Protein AF-A0A519USJ7-F1 (afdb_monomer_lite)

Radius of gyration: 13.44 Å; chains: 1; bounding box: 34×33×28 Å

Foldseek 3Di:
DAQEEEEEAAPDVPDDDCVVLVCVLCVNYHYHYQNHLVSVLVCQVPDPDPRLLRYEYEYEDELVDPRNVVSLVSVLPGPSVVRHAYEYEYAPVSVVVVVVVCRDPRYHYDYPVCSNPVSVVDDPD

Secondary structure (DSSP, 8-state):
--SEEEEEE---TTSPPSHHHHHHH-TTSEEEE--SHHHHHHHHHH---TTGGGEEEEEE--TTSHHHHHHHHHHHTSHHHHHSEEEEE--TTHHHHHHHTT--S-EEEE-TTGGGGGGGGS---

Structure (mmCIF, N/CA/C/O backbone):
data_AF-A0A519USJ7-F1
#
_entry.id   AF-A0A519USJ7-F1
#
loop_
_atom_site.group_PDB
_atom_site.id
_atom_site.type_symbol
_atom_site.label_atom_id
_atom_site.label_alt_id
_atom_site.label_comp_id
_atom_site.label_asym_id
_atom_site.label_entity_id
_atom_site.label_seq_id
_atom_site.pdbx_PDB_ins_code
_atom_site.Cartn_x
_atom_site.Cartn_y
_atom_site.Cartn_z
_atom_site.occupancy
_atom_site.B_iso_or_equiv
_atom_site.auth_seq_id
_atom_site.auth_comp_id
_atom_site.auth_asym_id
_atom_site.auth_atom_id
_atom_site.pdbx_PDB_model_num
ATOM 1 N N . MET A 1 1 ? 8.227 -14.092 1.737 1.00 76.88 1 MET A N 1
ATOM 2 C CA . MET A 1 1 ? 8.605 -12.850 2.468 1.00 76.88 1 MET A CA 1
ATOM 3 C C . MET A 1 1 ? 8.961 -11.746 1.476 1.00 76.88 1 MET A C 1
ATOM 5 O O . MET A 1 1 ? 9.619 -12.068 0.489 1.00 76.88 1 MET A O 1
ATOM 9 N N . PRO A 1 2 ? 8.539 -10.484 1.690 1.00 85.00 2 PRO A N 1
ATOM 10 C CA . PRO A 1 2 ? 8.850 -9.384 0.774 1.00 85.00 2 PRO A CA 1
ATOM 11 C C . PRO A 1 2 ? 10.334 -8.995 0.832 1.00 85.00 2 PRO A C 1
ATOM 13 O O . PRO A 1 2 ? 10.920 -8.933 1.916 1.00 85.00 2 PRO A O 1
ATOM 16 N N . SER A 1 3 ? 10.938 -8.700 -0.323 1.00 86.25 3 SER A N 1
ATOM 17 C CA . SER A 1 3 ? 12.327 -8.210 -0.391 1.00 86.25 3 SER A CA 1
ATOM 18 C C . SER A 1 3 ? 12.431 -6.729 -0.022 1.00 86.25 3 SER A C 1
ATOM 20 O O . SER A 1 3 ? 13.451 -6.282 0.499 1.00 86.25 3 SER A O 1
ATOM 22 N N . HIS A 1 4 ? 11.353 -5.974 -0.229 1.00 90.19 4 HIS A N 1
ATOM 23 C CA . HIS A 1 4 ? 11.247 -4.570 0.142 1.00 90.19 4 HIS A CA 1
ATOM 24 C C . HIS A 1 4 ? 9.796 -4.183 0.436 1.00 90.19 4 HIS A C 1
ATOM 26 O O . HIS A 1 4 ? 8.847 -4.756 -0.105 1.00 90.19 4 HIS A O 1
ATOM 32 N N . ILE A 1 5 ? 9.641 -3.191 1.310 1.00 92.44 5 ILE A N 1
ATOM 33 C CA . ILE A 1 5 ? 8.360 -2.602 1.685 1.00 92.44 5 ILE A CA 1
ATOM 34 C C . ILE A 1 5 ? 8.368 -1.135 1.273 1.00 92.44 5 ILE A C 1
ATOM 36 O O . ILE A 1 5 ? 9.245 -0.367 1.679 1.00 92.44 5 ILE A O 1
ATOM 40 N N . ILE A 1 6 ? 7.365 -0.741 0.497 1.00 92.94 6 ILE A N 1
ATOM 41 C CA . ILE A 1 6 ? 7.077 0.656 0.187 1.00 92.94 6 ILE A CA 1
ATOM 42 C C . ILE A 1 6 ? 5.930 1.086 1.089 1.00 92.94 6 ILE A C 1
ATOM 44 O O . ILE A 1 6 ? 4.835 0.536 1.013 1.00 92.94 6 ILE A O 1
ATOM 48 N N . LEU A 1 7 ? 6.202 2.063 1.946 1.00 92.25 7 LEU A N 1
ATOM 49 C CA . LEU A 1 7 ? 5.219 2.664 2.831 1.00 92.25 7 LEU A CA 1
ATOM 50 C C . LEU A 1 7 ? 4.816 4.028 2.277 1.00 92.25 7 LEU A C 1
ATOM 52 O O . LEU A 1 7 ? 5.651 4.921 2.126 1.00 92.25 7 LEU A O 1
ATOM 56 N N . ILE A 1 8 ? 3.537 4.186 1.984 1.00 90.50 8 ILE A N 1
ATOM 57 C CA . ILE A 1 8 ? 2.938 5.434 1.532 1.00 90.50 8 ILE A CA 1
ATOM 58 C C . ILE A 1 8 ? 2.104 5.920 2.700 1.00 90.50 8 ILE A C 1
ATOM 60 O O . ILE A 1 8 ? 1.089 5.320 3.023 1.00 90.50 8 ILE A O 1
ATOM 64 N N . GLU A 1 9 ? 2.603 6.942 3.378 1.00 86.06 9 GLU A N 1
ATOM 65 C CA . GLU A 1 9 ? 1.982 7.506 4.569 1.00 86.06 9 GLU A CA 1
ATOM 66 C C . GLU A 1 9 ? 2.012 9.024 4.445 1.00 86.06 9 GLU A C 1
ATOM 68 O O . GLU A 1 9 ? 3.035 9.597 4.046 1.00 86.06 9 GLU A O 1
ATOM 73 N N . ASN A 1 10 ? 0.902 9.663 4.798 1.00 76.12 10 ASN A N 1
ATOM 74 C CA . ASN A 1 10 ? 0.836 11.107 4.946 1.00 76.12 10 ASN A CA 1
ATOM 75 C C . ASN A 1 10 ? 1.116 11.394 6.413 1.00 76.12 10 ASN A C 1
ATOM 77 O O . ASN A 1 10 ? 0.356 10.970 7.279 1.00 76.12 10 ASN A O 1
ATOM 81 N N . ASN A 1 11 ? 2.212 12.089 6.714 1.00 64.75 11 ASN A N 1
ATOM 82 C CA . ASN A 1 11 ? 2.559 12.418 8.095 1.00 64.75 11 ASN A CA 1
ATOM 83 C C . ASN A 1 11 ? 1.655 13.552 8.608 1.00 64.75 11 ASN A C 1
ATOM 85 O O . ASN A 1 11 ? 2.084 14.695 8.758 1.00 64.75 11 ASN A O 1
ATOM 89 N N . THR A 1 12 ? 0.377 13.248 8.812 1.00 60.50 12 THR A N 1
ATOM 90 C CA . THR A 1 12 ? -0.514 14.083 9.604 1.00 60.50 12 THR A CA 1
ATOM 91 C C . THR A 1 12 ? -0.198 13.777 11.062 1.00 60.50 12 THR A C 1
ATOM 93 O O . THR A 1 12 ? -0.148 12.619 11.464 1.00 60.50 12 THR A O 1
ATOM 96 N N . SER A 1 13 ? 0.030 14.798 11.884 1.00 57.31 13 SER A N 1
ATOM 97 C CA . SER A 1 13 ? 0.409 14.665 13.303 1.00 57.31 13 SER A CA 1
ATOM 98 C C . SER A 1 13 ? -0.574 13.826 14.143 1.00 57.31 13 SER A C 1
ATOM 100 O O . SER A 1 13 ? -0.282 13.499 15.290 1.00 57.31 13 SER A O 1
ATOM 102 N N . GLN A 1 14 ? -1.741 13.506 13.580 1.00 55.62 14 GLN A N 1
ATOM 103 C CA . GLN A 1 14 ? -2.801 12.695 14.168 1.00 55.62 14 GLN A CA 1
ATOM 104 C C . GLN A 1 14 ? -2.624 11.185 13.917 1.00 55.62 14 GLN A C 1
ATOM 106 O O . GLN A 1 14 ? -3.131 10.382 14.698 1.00 55.62 14 GLN A O 1
ATOM 111 N N . GLN A 1 15 ? -1.890 10.774 12.877 1.00 62.34 15 GLN A N 1
ATOM 112 C CA . GLN A 1 15 ? -1.679 9.367 12.528 1.00 62.34 15 GLN A CA 1
ATOM 113 C C . GLN A 1 15 ? -0.298 8.902 13.014 1.00 62.34 15 GLN A C 1
ATOM 115 O O . GLN A 1 15 ? 0.743 9.405 12.596 1.00 62.34 15 GLN A O 1
ATOM 120 N N . GLN A 1 16 ? -0.267 7.932 13.932 1.00 70.12 16 GLN A N 1
ATOM 121 C CA . GLN A 1 16 ? 0.993 7.315 14.358 1.00 70.12 16 GLN A CA 1
ATOM 122 C C . GLN A 1 16 ? 1.630 6.574 13.177 1.00 70.12 16 GLN A C 1
ATOM 124 O O . GLN A 1 16 ? 1.004 5.678 12.609 1.00 70.12 16 GLN A O 1
ATOM 129 N N . SER A 1 17 ? 2.882 6.908 12.844 1.00 76.38 17 SER A N 1
ATOM 130 C CA . SER A 1 17 ? 3.608 6.229 11.764 1.00 76.38 17 SER A CA 1
ATOM 131 C C . SER A 1 17 ? 3.701 4.726 12.026 1.00 76.38 17 SER A C 1
ATOM 133 O O . SER A 1 17 ? 4.175 4.283 13.076 1.00 76.38 17 SER A O 1
ATOM 135 N N . ILE A 1 18 ? 3.308 3.927 11.035 1.00 86.50 18 ILE A N 1
ATOM 136 C CA . ILE A 1 18 ? 3.376 2.461 11.096 1.00 86.50 18 ILE A CA 1
ATOM 137 C C . ILE A 1 18 ? 4.777 1.920 10.775 1.00 86.50 18 ILE A C 1
ATOM 139 O O . ILE A 1 18 ? 5.056 0.733 10.955 1.00 86.50 18 ILE A O 1
ATOM 143 N N . LYS A 1 19 ? 5.706 2.779 10.344 1.00 88.94 19 LYS A N 1
ATOM 144 C CA . LYS A 1 19 ? 7.067 2.391 9.953 1.00 88.94 19 LYS A CA 1
ATOM 145 C C . LYS A 1 19 ? 7.847 1.620 11.030 1.00 88.94 19 LYS A C 1
ATOM 147 O O . LYS A 1 19 ? 8.476 0.621 10.669 1.00 88.94 19 LYS A O 1
ATOM 152 N N . PRO A 1 20 ? 7.859 2.019 12.322 1.00 89.19 20 PRO A N 1
ATOM 153 C CA . PRO A 1 20 ? 8.589 1.275 13.353 1.00 89.19 20 PRO A CA 1
ATOM 154 C C . PRO A 1 20 ? 8.043 -0.144 13.533 1.00 89.19 20 PRO A C 1
ATOM 156 O O . PRO A 1 20 ? 8.812 -1.095 13.650 1.00 89.19 20 PRO A O 1
ATOM 159 N N . LEU A 1 21 ? 6.719 -0.293 13.470 1.00 89.69 21 LEU A N 1
ATOM 160 C CA . LEU A 1 21 ? 6.037 -1.580 13.556 1.00 89.69 21 LEU A CA 1
ATOM 161 C C . LEU A 1 21 ? 6.393 -2.493 12.373 1.00 89.69 21 LEU A C 1
ATOM 163 O O . LEU A 1 21 ? 6.631 -3.683 12.567 1.00 89.69 21 LEU A O 1
ATOM 167 N N . LEU A 1 22 ? 6.483 -1.944 11.159 1.00 90.75 22 LEU A N 1
ATOM 168 C CA . LEU A 1 22 ? 6.914 -2.705 9.983 1.00 90.75 22 LEU A CA 1
ATOM 169 C C . LEU A 1 22 ? 8.368 -3.160 10.096 1.00 90.75 22 LEU A C 1
ATOM 171 O O . LEU A 1 22 ? 8.669 -4.306 9.788 1.00 90.75 22 LEU A O 1
ATOM 175 N N . ARG A 1 23 ? 9.267 -2.303 10.591 1.00 91.56 23 ARG A N 1
ATOM 176 C CA . ARG A 1 23 ? 10.666 -2.691 10.840 1.00 91.56 23 ARG A CA 1
ATOM 177 C C . ARG A 1 23 ? 10.785 -3.793 11.890 1.00 91.56 23 ARG A C 1
ATOM 179 O O . ARG A 1 23 ? 11.635 -4.661 11.752 1.00 91.56 23 ARG A O 1
ATOM 186 N N . PHE A 1 24 ? 9.931 -3.768 12.911 1.00 90.94 24 PHE A N 1
ATOM 187 C CA . PHE A 1 24 ? 9.878 -4.821 13.920 1.00 90.94 24 PHE A CA 1
ATOM 188 C C . PHE A 1 24 ? 9.374 -6.153 13.342 1.00 90.94 24 PHE A C 1
ATOM 190 O O . PHE A 1 24 ? 9.970 -7.194 13.597 1.00 90.94 24 PHE A O 1
ATOM 197 N N . GLN A 1 25 ? 8.306 -6.127 12.539 1.00 90.50 25 GLN A N 1
ATOM 198 C CA . GLN A 1 25 ? 7.742 -7.336 11.924 1.00 90.50 25 GLN A CA 1
ATOM 199 C C . GLN A 1 25 ? 8.603 -7.900 10.781 1.00 90.50 25 GLN A C 1
ATOM 201 O O . GLN A 1 25 ? 8.571 -9.104 10.535 1.00 90.50 25 GLN A O 1
ATOM 206 N N . PHE A 1 26 ? 9.378 -7.054 10.096 1.00 91.19 26 PHE A N 1
ATOM 207 C CA . PHE A 1 26 ? 10.226 -7.426 8.961 1.00 91.19 26 PHE A CA 1
ATOM 208 C C . PHE A 1 26 ? 11.671 -6.936 9.160 1.00 91.19 26 PHE A C 1
ATOM 210 O O . PHE A 1 26 ? 12.125 -6.036 8.448 1.00 91.19 26 PHE A O 1
ATOM 217 N N . PRO A 1 27 ? 12.428 -7.523 10.107 1.00 90.06 27 PRO A N 1
ATOM 218 C CA . PRO A 1 27 ? 13.747 -7.015 10.499 1.00 90.06 27 PRO A CA 1
ATOM 219 C C . PRO A 1 27 ? 14.787 -7.049 9.369 1.00 90.06 27 PRO A C 1
ATOM 221 O O . PRO A 1 27 ? 15.724 -6.256 9.375 1.00 90.06 27 PRO A O 1
ATOM 224 N N . ASN A 1 28 ? 14.601 -7.928 8.378 1.00 90.62 28 ASN A N 1
ATOM 225 C CA . ASN A 1 28 ? 15.516 -8.110 7.247 1.00 90.62 28 ASN A CA 1
ATOM 226 C C . ASN A 1 28 ? 15.014 -7.470 5.940 1.00 90.62 28 ASN A C 1
ATOM 228 O O . ASN A 1 28 ? 15.599 -7.697 4.884 1.00 90.62 28 ASN A O 1
ATOM 232 N N . THR A 1 29 ? 13.927 -6.696 5.983 1.00 91.81 29 THR A N 1
ATOM 233 C CA . THR A 1 29 ? 13.316 -6.093 4.793 1.00 91.81 29 THR A CA 1
ATOM 234 C C . THR A 1 29 ? 13.486 -4.578 4.824 1.00 91.81 29 THR A C 1
ATOM 236 O O . THR A 1 29 ? 13.161 -3.912 5.808 1.00 91.81 29 THR A O 1
ATOM 239 N N . ALA A 1 30 ? 13.962 -3.996 3.723 1.00 90.69 30 ALA A N 1
ATOM 240 C CA . ALA A 1 30 ? 14.086 -2.546 3.617 1.00 90.69 30 ALA A CA 1
ATOM 241 C C . ALA A 1 30 ? 12.697 -1.881 3.585 1.00 90.69 30 ALA A C 1
ATOM 243 O O . ALA A 1 30 ? 11.898 -2.159 2.692 1.00 90.69 30 ALA A O 1
ATOM 244 N N . VAL A 1 31 ? 12.424 -0.972 4.531 1.00 92.12 31 VAL A N 1
ATOM 245 C CA . VAL A 1 31 ? 11.183 -0.172 4.576 1.00 92.12 31 VAL A CA 1
ATOM 246 C C . VAL A 1 31 ? 11.456 1.250 4.083 1.00 92.12 31 VAL A C 1
ATOM 248 O O . VAL A 1 31 ? 12.121 2.039 4.769 1.00 92.12 31 VAL A O 1
ATOM 251 N N . ARG A 1 32 ? 10.916 1.597 2.911 1.00 91.69 32 ARG A N 1
ATOM 252 C CA . ARG A 1 32 ? 11.041 2.919 2.285 1.00 91.69 32 ARG A CA 1
ATOM 253 C C . ARG A 1 32 ? 9.736 3.706 2.439 1.00 91.69 32 ARG A C 1
ATOM 255 O O . ARG A 1 32 ? 8.750 3.386 1.786 1.00 91.69 32 ARG A O 1
ATOM 262 N N . SER A 1 33 ? 9.746 4.749 3.272 1.00 91.31 33 SER A N 1
ATOM 263 C CA . SER A 1 33 ? 8.614 5.687 3.373 1.00 91.31 33 SER A CA 1
ATOM 264 C C . SER A 1 33 ? 8.658 6.698 2.230 1.00 91.31 33 SER A C 1
ATOM 266 O O . SER A 1 33 ? 9.701 7.314 2.009 1.00 91.31 33 SER A O 1
ATOM 268 N N . MET A 1 34 ? 7.537 6.896 1.543 1.00 90.81 34 MET A N 1
ATOM 269 C CA . MET A 1 34 ? 7.371 7.920 0.505 1.00 90.81 34 MET A CA 1
ATOM 270 C C . MET A 1 34 ? 7.035 9.289 1.105 1.00 90.81 34 MET A C 1
ATOM 272 O O . MET A 1 34 ? 7.484 10.313 0.592 1.00 90.81 34 MET A O 1
ATOM 276 N N . GLY A 1 35 ? 6.288 9.310 2.214 1.00 85.50 35 GLY A N 1
ATOM 277 C CA . GLY A 1 35 ? 5.906 10.524 2.945 1.00 85.50 35 GLY A CA 1
ATOM 278 C C . GLY A 1 35 ? 4.850 11.402 2.260 1.00 85.50 35 GLY A C 1
ATOM 279 O O . GLY A 1 35 ? 4.400 12.368 2.869 1.00 85.50 35 GLY A O 1
ATOM 280 N N . SER A 1 36 ? 4.490 11.104 1.008 1.00 85.88 36 SER A N 1
ATOM 281 C CA . SER A 1 36 ? 3.307 11.631 0.331 1.00 85.88 36 SER A CA 1
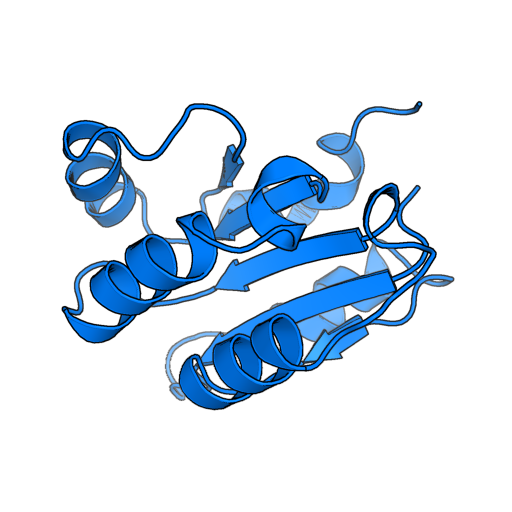ATOM 282 C C . SER A 1 36 ? 2.889 10.732 -0.835 1.00 85.88 36 SER A C 1
ATOM 284 O O . SER A 1 36 ? 3.699 9.983 -1.398 1.00 85.88 36 SER A O 1
ATOM 286 N N . ASP A 1 37 ? 1.627 10.858 -1.217 1.00 87.25 37 ASP A N 1
ATOM 287 C CA . ASP A 1 37 ? 0.987 10.267 -2.390 1.00 87.25 37 ASP A CA 1
ATOM 288 C C . ASP A 1 37 ? 1.688 10.644 -3.712 1.00 87.25 37 ASP A C 1
ATOM 290 O O . ASP A 1 37 ? 2.057 9.770 -4.498 1.00 87.25 37 ASP A O 1
ATOM 294 N N . MET A 1 38 ? 1.989 11.925 -3.937 1.00 87.81 38 MET A N 1
ATOM 295 C CA . MET A 1 38 ? 2.624 12.408 -5.168 1.00 87.81 38 MET A CA 1
ATOM 296 C C . MET A 1 38 ? 4.042 11.850 -5.342 1.00 87.81 38 MET A C 1
ATOM 298 O O . MET A 1 38 ? 4.438 11.469 -6.446 1.00 87.81 38 MET A O 1
ATOM 302 N N . LYS A 1 39 ? 4.820 11.753 -4.254 1.00 90.06 39 LYS A N 1
ATOM 303 C CA . LYS A 1 39 ? 6.150 11.122 -4.296 1.00 90.06 39 LYS A CA 1
ATOM 304 C C . LYS A 1 39 ? 6.046 9.643 -4.644 1.00 90.06 39 LYS A C 1
ATOM 306 O O . LYS A 1 39 ? 6.863 9.150 -5.419 1.00 90.06 39 LYS A O 1
ATOM 311 N N . ALA A 1 40 ? 5.042 8.959 -4.103 1.00 91.50 40 ALA A N 1
ATOM 312 C CA . ALA A 1 40 ? 4.791 7.561 -4.403 1.00 91.50 40 ALA A CA 1
ATOM 313 C C . ALA A 1 40 ? 4.410 7.348 -5.875 1.00 91.50 40 ALA A C 1
ATOM 315 O O . ALA A 1 40 ? 4.995 6.488 -6.528 1.00 91.50 40 ALA A O 1
ATOM 316 N N . LEU A 1 41 ? 3.502 8.157 -6.431 1.00 90.50 41 LEU A N 1
ATOM 317 C CA . LEU A 1 41 ? 3.126 8.065 -7.847 1.00 90.50 41 LEU A CA 1
ATOM 318 C C . LEU A 1 41 ? 4.319 8.303 -8.775 1.00 90.50 41 LEU A C 1
ATOM 320 O O . LEU A 1 41 ? 4.535 7.520 -9.697 1.00 90.50 41 LEU A O 1
ATOM 324 N N . ASN A 1 42 ? 5.134 9.323 -8.494 1.00 90.75 42 ASN A N 1
ATOM 325 C CA . ASN A 1 42 ? 6.354 9.582 -9.259 1.00 90.75 42 ASN A CA 1
ATOM 326 C C . ASN A 1 42 ? 7.334 8.405 -9.180 1.00 90.75 42 ASN A C 1
ATOM 328 O O . ASN A 1 42 ? 7.905 8.013 -10.196 1.00 90.75 42 ASN A O 1
ATOM 332 N N . PHE A 1 43 ? 7.494 7.807 -7.995 1.00 90.44 43 PHE A N 1
ATOM 333 C CA . PHE A 1 43 ? 8.311 6.609 -7.820 1.00 90.44 43 PHE A CA 1
ATOM 334 C C . PHE A 1 43 ? 7.796 5.443 -8.677 1.00 90.44 43 PHE A C 1
ATOM 336 O O . PHE A 1 43 ? 8.581 4.826 -9.393 1.00 90.44 43 PHE A O 1
ATOM 343 N N . PHE A 1 44 ? 6.492 5.157 -8.658 1.00 88.88 44 PHE A N 1
ATOM 344 C CA . PHE A 1 44 ? 5.920 4.058 -9.443 1.00 88.88 44 PHE A CA 1
ATOM 345 C C . PHE A 1 44 ? 5.961 4.309 -10.951 1.00 88.88 44 PHE A C 1
ATOM 347 O O . PHE A 1 44 ? 6.167 3.369 -11.712 1.00 88.88 44 PHE A O 1
ATOM 354 N N . ALA A 1 45 ? 5.812 5.560 -11.389 1.00 86.56 45 ALA A N 1
ATOM 355 C CA . ALA A 1 45 ? 5.901 5.926 -12.800 1.00 86.56 45 ALA A CA 1
ATOM 356 C C . ALA A 1 45 ? 7.321 5.759 -13.371 1.00 86.56 45 ALA A C 1
ATOM 358 O O . ALA A 1 45 ? 7.474 5.485 -14.558 1.00 86.56 45 ALA A O 1
ATOM 359 N N . GLN A 1 46 ? 8.350 5.933 -12.537 1.00 84.44 46 GLN A N 1
ATOM 360 C CA . GLN A 1 46 ? 9.760 5.879 -12.943 1.00 84.44 46 GLN A CA 1
ATOM 361 C C . GLN A 1 46 ? 10.443 4.541 -12.624 1.00 84.44 46 GLN A C 1
ATOM 363 O O . GLN A 1 46 ? 11.525 4.268 -13.141 1.00 84.44 46 GLN A O 1
ATOM 368 N N . SER A 1 47 ? 9.858 3.719 -11.750 1.00 76.69 47 SER A N 1
ATOM 369 C CA . SER A 1 47 ? 10.468 2.468 -11.297 1.00 76.69 47 SER A CA 1
ATOM 370 C C . SER A 1 47 ? 10.486 1.425 -12.415 1.00 76.69 47 SER A C 1
ATOM 372 O O . SER A 1 47 ? 9.448 0.981 -12.902 1.00 76.69 47 SER A O 1
ATOM 374 N N . THR A 1 48 ? 11.692 0.983 -12.768 1.00 71.75 48 THR A N 1
ATOM 375 C CA . THR A 1 48 ? 11.949 -0.198 -13.603 1.00 71.75 48 THR A CA 1
ATOM 376 C C . THR A 1 48 ? 12.369 -1.400 -12.748 1.00 71.75 48 THR A C 1
ATOM 378 O O . THR A 1 48 ? 13.202 -2.194 -13.187 1.00 71.75 48 THR A O 1
ATOM 381 N N . ASP A 1 49 ? 11.886 -1.495 -11.500 1.00 70.31 49 ASP A N 1
ATOM 382 C CA . ASP A 1 49 ? 12.326 -2.531 -10.555 1.00 70.31 49 ASP A CA 1
ATOM 383 C C . ASP A 1 49 ? 12.189 -3.935 -11.162 1.00 70.31 49 ASP A C 1
ATOM 385 O O . ASP A 1 49 ? 11.158 -4.305 -11.719 1.00 70.31 49 ASP A O 1
ATOM 389 N N . GLN A 1 50 ? 13.235 -4.749 -11.040 1.00 65.00 50 GLN A N 1
ATOM 390 C CA . GLN A 1 50 ? 13.196 -6.139 -11.511 1.00 65.00 50 GLN A CA 1
ATOM 391 C C . GLN A 1 50 ? 12.506 -7.068 -10.497 1.00 65.00 50 GLN A C 1
ATOM 393 O O . GLN A 1 50 ? 12.034 -8.142 -10.860 1.00 65.00 50 GLN A O 1
ATOM 398 N N . ASP A 1 51 ? 12.372 -6.624 -9.243 1.00 74.31 51 ASP A N 1
ATOM 399 C CA . ASP A 1 51 ? 11.803 -7.389 -8.127 1.00 74.31 51 ASP A CA 1
ATOM 400 C C . ASP A 1 51 ? 10.368 -6.973 -7.757 1.00 74.31 51 ASP A C 1
ATOM 402 O O . ASP A 1 51 ? 9.915 -7.245 -6.644 1.00 74.31 51 ASP A O 1
ATOM 406 N N . ILE A 1 52 ? 9.620 -6.340 -8.670 1.00 77.69 52 ILE A N 1
ATOM 407 C CA . ILE A 1 52 ? 8.266 -5.812 -8.397 1.00 77.69 52 ILE A CA 1
ATOM 408 C C . ILE A 1 52 ? 7.327 -6.892 -7.812 1.00 77.69 52 ILE A C 1
ATOM 410 O O . ILE A 1 52 ? 6.507 -6.616 -6.941 1.00 77.69 52 ILE A O 1
ATOM 414 N N . GLY A 1 53 ? 7.459 -8.157 -8.224 1.00 76.50 53 GLY A N 1
ATOM 415 C CA . GLY A 1 53 ? 6.652 -9.262 -7.679 1.00 76.50 53 GLY A CA 1
ATOM 416 C C . GLY A 1 53 ? 6.932 -9.613 -6.208 1.00 76.50 53 GLY A C 1
ATOM 417 O O . GLY A 1 53 ? 6.161 -10.347 -5.594 1.00 76.50 53 GLY A O 1
ATOM 418 N N . LYS A 1 54 ? 8.027 -9.107 -5.628 1.00 84.38 54 LYS A N 1
ATOM 419 C CA . LYS A 1 54 ? 8.430 -9.318 -4.226 1.00 84.38 54 LYS A CA 1
ATOM 420 C C . LYS A 1 54 ? 8.262 -8.062 -3.366 1.00 84.38 54 LYS A C 1
ATOM 422 O O . LYS A 1 54 ? 8.667 -8.062 -2.200 1.00 84.38 54 LYS A O 1
ATOM 427 N N . THR A 1 55 ? 7.674 -7.007 -3.920 1.00 89.25 55 THR A N 1
ATOM 428 C CA . THR A 1 55 ? 7.351 -5.777 -3.203 1.00 89.25 55 THR A CA 1
ATOM 429 C C . THR A 1 55 ? 6.076 -5.949 -2.388 1.00 89.25 55 THR A C 1
ATOM 431 O O . THR A 1 55 ? 5.047 -6.404 -2.900 1.00 89.25 55 THR A O 1
ATOM 434 N N . LEU A 1 56 ? 6.113 -5.490 -1.139 1.00 90.56 56 LEU A N 1
ATOM 435 C CA . LEU A 1 56 ? 4.904 -5.185 -0.386 1.00 90.56 56 LEU A CA 1
ATOM 436 C C . LEU A 1 56 ? 4.662 -3.675 -0.392 1.00 90.56 56 LEU A C 1
ATOM 438 O O . LEU A 1 56 ? 5.521 -2.903 0.031 1.00 90.56 56 LEU A O 1
ATOM 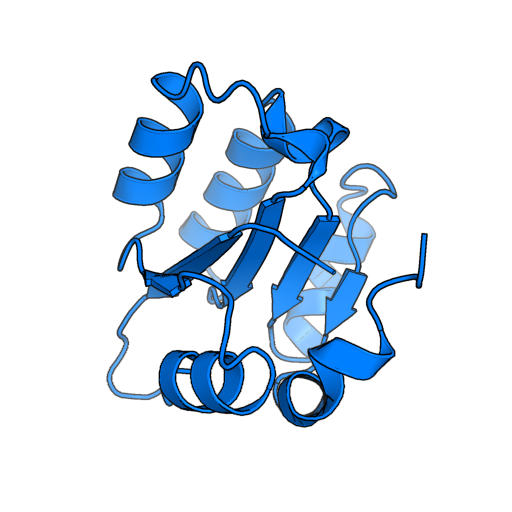442 N N . VAL A 1 57 ? 3.486 -3.255 -0.845 1.00 91.44 57 VAL A N 1
ATOM 443 C CA . VAL A 1 57 ? 3.053 -1.856 -0.808 1.00 91.44 57 VAL A CA 1
ATOM 444 C C . VAL A 1 57 ? 2.040 -1.700 0.317 1.00 91.44 57 VAL A C 1
ATOM 446 O O . VAL A 1 57 ? 1.045 -2.419 0.360 1.00 91.44 57 VAL A O 1
ATOM 449 N N . ILE A 1 58 ? 2.300 -0.768 1.229 1.00 90.81 58 ILE A N 1
ATOM 450 C CA . ILE A 1 58 ? 1.394 -0.422 2.322 1.00 90.81 58 ILE A CA 1
ATOM 451 C C . ILE A 1 58 ? 0.987 1.033 2.151 1.00 90.81 58 ILE A C 1
ATOM 453 O O . ILE A 1 58 ? 1.844 1.915 2.102 1.00 90.81 58 ILE A O 1
ATOM 457 N N . ILE A 1 59 ? -0.316 1.261 2.046 1.00 89.19 59 ILE A N 1
ATOM 458 C CA . ILE A 1 59 ? -0.917 2.569 1.813 1.00 89.19 59 ILE A CA 1
ATOM 459 C C . ILE A 1 59 ? -1.686 2.948 3.073 1.00 89.19 59 ILE A C 1
ATOM 461 O O . ILE A 1 59 ? -2.741 2.382 3.325 1.00 89.19 59 ILE A O 1
ATOM 465 N N . ASP A 1 60 ? -1.136 3.858 3.866 1.00 86.00 60 ASP A N 1
ATOM 466 C CA . ASP A 1 60 ? -1.750 4.443 5.060 1.00 86.00 60 ASP A CA 1
ATOM 467 C C . ASP A 1 60 ? -2.136 5.893 4.739 1.00 86.00 60 ASP A C 1
ATOM 469 O O . ASP A 1 60 ? -1.371 6.831 4.971 1.00 86.00 60 ASP A O 1
ATOM 473 N N . LEU A 1 61 ? -3.286 6.051 4.084 1.00 77.56 61 LEU A N 1
ATOM 474 C CA . LEU A 1 61 ? -3.816 7.335 3.627 1.00 77.56 61 LEU A CA 1
ATOM 475 C C . LEU A 1 61 ? -5.223 7.536 4.185 1.00 77.56 61 LEU A C 1
ATOM 477 O O . LEU A 1 61 ? -5.957 6.572 4.384 1.00 77.56 61 LEU A O 1
ATOM 481 N N . ASP A 1 62 ? -5.606 8.797 4.375 1.00 74.69 62 ASP A N 1
ATOM 482 C CA . ASP A 1 62 ? -6.998 9.164 4.622 1.00 74.69 62 ASP A CA 1
ATOM 483 C C . ASP A 1 62 ? -7.795 9.008 3.322 1.00 74.69 62 ASP A C 1
ATOM 485 O O . ASP A 1 62 ? -7.621 9.767 2.361 1.00 74.69 62 ASP A O 1
ATOM 489 N N . LEU A 1 63 ? -8.662 8.000 3.292 1.00 70.44 63 LEU A N 1
ATOM 490 C CA . LEU A 1 63 ? -9.457 7.652 2.119 1.00 70.44 63 LEU A CA 1
ATOM 491 C C . LEU A 1 63 ? -10.826 8.338 2.109 1.00 70.44 63 LEU A C 1
ATOM 493 O O . LEU A 1 63 ? -11.570 8.186 1.140 1.00 70.44 63 LEU A O 1
ATOM 497 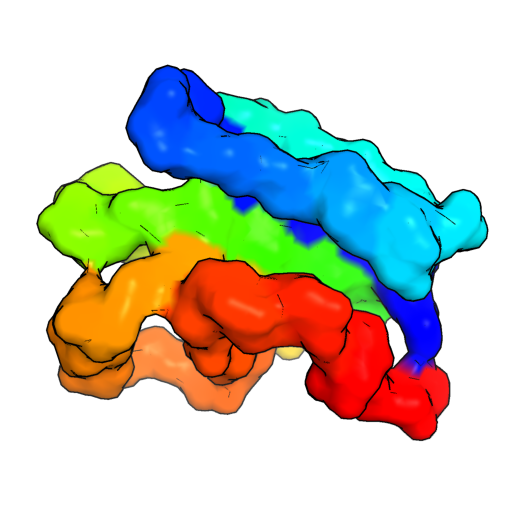N N . SER A 1 64 ? -11.150 9.115 3.146 1.00 68.12 64 SER A N 1
ATOM 498 C CA . SER A 1 64 ? -12.261 10.070 3.108 1.00 68.12 64 SER A CA 1
ATOM 499 C C . SER A 1 64 ? -11.925 11.301 2.255 1.00 68.12 64 SER A C 1
ATOM 501 O O . SER A 1 64 ? -12.823 11.993 1.771 1.00 68.12 64 SER A O 1
ATOM 503 N N . SER A 1 65 ? -10.632 11.553 2.019 1.00 73.00 65 SER A N 1
ATOM 504 C CA . SER A 1 65 ? -10.149 12.644 1.178 1.00 73.00 65 SER A CA 1
ATOM 505 C C . SER A 1 65 ? -10.191 12.305 -0.322 1.00 73.00 65 SER A C 1
ATOM 507 O O . SER A 1 65 ? -9.908 11.181 -0.747 1.00 73.00 65 SER A O 1
ATOM 509 N N . LEU A 1 66 ? -10.480 13.312 -1.158 1.00 73.88 66 LEU A N 1
ATOM 510 C CA . LEU A 1 66 ? -10.385 13.190 -2.623 1.00 73.88 66 LEU A CA 1
ATOM 511 C C . LEU A 1 66 ? -8.963 12.837 -3.084 1.00 73.88 66 LEU A C 1
ATOM 513 O O . LEU A 1 66 ? -8.798 12.138 -4.082 1.00 73.88 66 LEU A O 1
ATOM 517 N N . GLU A 1 67 ? -7.949 13.292 -2.347 1.00 78.56 67 GLU A N 1
ATOM 518 C CA . GLU A 1 67 ? -6.537 13.004 -2.611 1.00 78.56 67 GLU A CA 1
ATOM 519 C C . GLU A 1 67 ? -6.240 11.509 -2.443 1.00 78.56 67 GLU A C 1
ATOM 521 O O . GLU A 1 67 ? -5.702 10.877 -3.353 1.00 78.56 67 GLU A O 1
ATOM 526 N N . GLY A 1 68 ? -6.676 10.909 -1.330 1.00 79.31 68 GLY A N 1
ATOM 527 C CA . GLY A 1 68 ? -6.529 9.476 -1.077 1.00 79.31 68 GLY A CA 1
ATOM 528 C C . GLY A 1 68 ? -7.228 8.622 -2.137 1.00 79.31 68 GLY A C 1
ATOM 529 O O . GLY A 1 68 ? -6.628 7.689 -2.674 1.00 79.31 68 GLY A O 1
ATOM 530 N N . ILE A 1 69 ? -8.466 8.970 -2.505 1.00 78.81 69 ILE A N 1
ATOM 531 C CA . ILE A 1 69 ? -9.215 8.271 -3.564 1.00 78.81 69 ILE A CA 1
ATOM 532 C C . ILE A 1 69 ? -8.492 8.388 -4.915 1.00 78.81 69 ILE A C 1
ATOM 534 O O . ILE A 1 69 ? -8.250 7.374 -5.576 1.00 78.81 69 ILE A O 1
ATOM 538 N N . GLY A 1 70 ? -8.104 9.605 -5.311 1.00 83.44 70 GLY A N 1
ATOM 539 C CA . GLY A 1 70 ? -7.409 9.865 -6.574 1.00 83.44 70 GLY A CA 1
ATOM 540 C C . GLY A 1 70 ? -6.046 9.174 -6.659 1.00 83.44 70 GLY A C 1
ATOM 541 O O . GLY A 1 70 ? -5.667 8.663 -7.720 1.00 83.44 70 GLY A O 1
ATOM 542 N N . PHE A 1 71 ? -5.331 9.075 -5.535 1.00 87.31 71 PHE A N 1
ATOM 543 C CA . PHE A 1 71 ? -4.100 8.300 -5.439 1.00 87.31 71 PHE A CA 1
ATOM 544 C C . PHE A 1 71 ? -4.350 6.822 -5.732 1.00 87.31 71 PHE A C 1
ATOM 546 O O . PHE A 1 71 ? -3.663 6.251 -6.580 1.00 87.31 71 PHE A O 1
ATOM 553 N N . ILE A 1 72 ? -5.330 6.199 -5.066 1.00 84.50 72 ILE A N 1
ATOM 554 C CA . ILE A 1 72 ? -5.624 4.776 -5.263 1.00 84.50 72 ILE A CA 1
ATOM 555 C C . ILE A 1 72 ? -6.041 4.504 -6.709 1.00 84.50 72 ILE A C 1
ATOM 557 O O . ILE A 1 72 ? -5.560 3.538 -7.308 1.00 84.50 72 ILE A O 1
ATOM 561 N N . GLU A 1 73 ? -6.879 5.360 -7.297 1.00 83.44 73 GLU A N 1
ATOM 562 C CA . GLU A 1 73 ? -7.273 5.227 -8.698 1.00 83.44 73 GLU A CA 1
ATOM 563 C C . GLU A 1 73 ? -6.053 5.299 -9.627 1.00 83.44 73 GLU A C 1
ATOM 565 O O . GLU A 1 73 ? -5.873 4.434 -10.489 1.00 83.44 73 GLU A O 1
ATOM 570 N N . THR A 1 74 ? -5.173 6.279 -9.426 1.00 87.62 74 THR A N 1
ATOM 571 C CA . THR A 1 74 ? -3.972 6.447 -10.254 1.00 87.62 74 THR A CA 1
ATOM 572 C C . THR A 1 74 ? -3.002 5.281 -10.071 1.00 87.62 74 THR A C 1
ATOM 574 O O . THR A 1 74 ? -2.533 4.697 -11.050 1.00 87.62 74 THR A O 1
ATOM 577 N N . PHE A 1 75 ? -2.751 4.874 -8.825 1.00 87.25 75 PHE A N 1
ATOM 578 C CA . PHE A 1 75 ? -1.897 3.738 -8.494 1.00 87.25 75 PHE A CA 1
ATOM 579 C C . PHE A 1 75 ? -2.429 2.437 -9.104 1.00 87.25 75 PHE A C 1
ATOM 581 O O . PHE A 1 75 ? -1.640 1.654 -9.632 1.00 87.25 75 PHE A O 1
ATOM 588 N N . SER A 1 76 ? -3.752 2.237 -9.137 1.00 84.00 76 SER A N 1
ATOM 589 C CA . SER A 1 76 ? -4.383 1.034 -9.704 1.00 84.00 76 SER A CA 1
ATOM 590 C C . SER A 1 76 ? -4.061 0.787 -11.184 1.00 84.00 76 SER A C 1
ATOM 592 O O . SER A 1 76 ? -4.143 -0.344 -11.674 1.00 84.00 76 SER A O 1
ATOM 594 N N 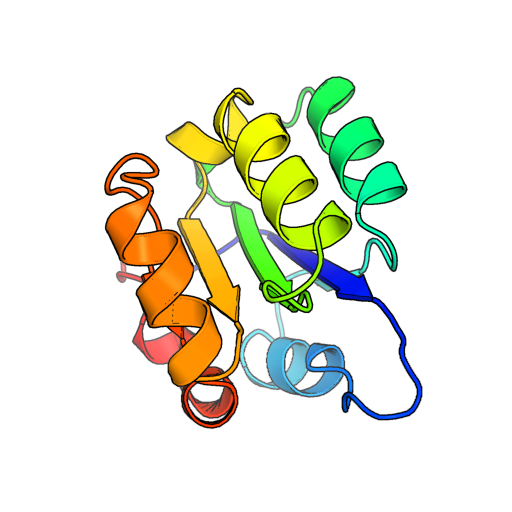. ARG A 1 77 ? -3.656 1.840 -11.904 1.00 85.00 77 ARG A N 1
ATOM 595 C CA . ARG A 1 77 ? -3.292 1.796 -13.325 1.00 85.00 77 ARG A CA 1
ATOM 596 C C . ARG A 1 77 ? -1.818 1.430 -13.552 1.00 85.00 77 ARG A C 1
ATOM 598 O O . ARG A 1 77 ? -1.435 1.169 -14.691 1.00 85.00 77 ARG A O 1
ATOM 605 N N . THR A 1 78 ? -1.003 1.373 -12.497 1.00 84.62 78 THR A N 1
ATOM 606 C CA . THR A 1 78 ? 0.432 1.039 -12.567 1.00 84.62 78 THR A CA 1
ATOM 607 C C . THR A 1 78 ? 0.680 -0.469 -12.682 1.00 84.62 78 THR A C 1
ATOM 609 O O . THR A 1 78 ? -0.172 -1.293 -12.335 1.00 84.62 78 THR A O 1
ATOM 612 N N . ALA A 1 79 ? 1.870 -0.857 -13.158 1.00 83.00 79 ALA A N 1
ATOM 613 C CA . ALA A 1 79 ? 2.288 -2.260 -13.176 1.00 83.00 79 ALA A CA 1
ATOM 614 C C . ALA A 1 79 ? 2.389 -2.831 -11.753 1.00 83.00 79 ALA A C 1
ATOM 616 O O . ALA A 1 79 ? 1.882 -3.924 -11.503 1.00 83.00 79 ALA A O 1
ATOM 617 N N . HIS A 1 80 ? 2.942 -2.051 -10.816 1.00 85.12 80 HIS A N 1
ATOM 618 C CA . HIS A 1 80 ? 3.111 -2.415 -9.407 1.00 85.12 80 HIS A CA 1
ATOM 619 C C . HIS A 1 80 ? 1.800 -2.844 -8.753 1.00 85.12 80 HIS A C 1
ATOM 621 O O . HIS A 1 80 ? 1.777 -3.835 -8.033 1.00 85.12 80 HIS A O 1
ATOM 627 N N . TYR A 1 81 ? 0.681 -2.190 -9.059 1.00 82.00 81 TYR A N 1
ATOM 628 C CA . TYR A 1 81 ? -0.615 -2.606 -8.518 1.00 82.00 81 TYR A CA 1
ATOM 629 C C . TYR A 1 81 ? -1.021 -4.036 -8.914 1.00 82.00 81 TYR A C 1
ATOM 631 O O . TYR A 1 81 ? -1.705 -4.729 -8.164 1.00 82.00 81 TYR A O 1
ATOM 639 N N . LYS A 1 82 ? -0.607 -4.511 -10.094 1.00 79.19 82 LYS A N 1
ATOM 640 C CA . LYS A 1 82 ? -1.005 -5.830 -10.613 1.00 79.19 82 LYS A CA 1
ATOM 641 C C . LYS A 1 82 ? -0.128 -6.972 -10.100 1.00 79.19 82 LYS A C 1
ATOM 643 O O . LYS A 1 82 ? -0.569 -8.127 -10.159 1.00 79.19 82 LYS A O 1
ATOM 648 N N . THR A 1 83 ? 1.086 -6.653 -9.660 1.00 83.25 83 THR A N 1
ATOM 649 C CA . THR A 1 83 ? 2.169 -7.605 -9.374 1.00 83.25 83 THR A CA 1
ATOM 650 C C . THR A 1 83 ? 2.626 -7.593 -7.918 1.00 83.25 83 THR A C 1
ATOM 652 O O . THR A 1 83 ? 3.065 -8.631 -7.432 1.00 83.25 83 THR A O 1
ATOM 655 N N . CYS A 1 84 ? 2.523 -6.462 -7.219 1.00 86.00 84 CYS A N 1
ATOM 656 C CA . CYS A 1 84 ? 2.870 -6.356 -5.805 1.00 86.00 84 CYS A CA 1
ATOM 657 C C . CYS A 1 84 ? 1.747 -6.910 -4.921 1.00 86.00 84 CYS A C 1
ATOM 659 O O . CYS A 1 84 ? 0.575 -6.924 -5.299 1.00 86.00 84 CYS A O 1
ATOM 661 N N . SER A 1 85 ? 2.092 -7.276 -3.687 1.00 86.50 85 SER A N 1
ATOM 662 C CA . SER A 1 85 ? 1.089 -7.400 -2.625 1.00 86.50 85 SER A CA 1
ATOM 663 C C . SER A 1 85 ? 0.760 -6.005 -2.093 1.00 86.50 85 SER A C 1
ATOM 665 O O . SER A 1 85 ? 1.672 -5.266 -1.722 1.00 86.50 85 SER A O 1
ATOM 667 N N . VAL A 1 86 ? -0.521 -5.632 -2.071 1.00 87.69 86 VAL A N 1
ATOM 668 C CA . VAL A 1 86 ? -0.968 -4.292 -1.660 1.00 87.69 86 VAL A CA 1
ATOM 669 C C . VAL A 1 86 ? -1.873 -4.394 -0.434 1.00 87.69 86 VAL A C 1
ATOM 671 O O . VAL A 1 86 ? -2.929 -5.032 -0.485 1.00 87.69 86 VAL A O 1
ATOM 674 N N . PHE A 1 87 ? -1.475 -3.726 0.649 1.00 88.25 87 PHE A N 1
ATOM 675 C CA . PHE A 1 87 ? -2.307 -3.488 1.823 1.00 88.25 87 PHE A CA 1
ATOM 676 C C . PHE A 1 87 ? -2.720 -2.024 1.888 1.00 88.25 87 PHE A C 1
ATOM 678 O O . PHE A 1 87 ? -1.878 -1.132 1.803 1.00 88.25 87 PHE A O 1
ATOM 685 N N . ILE A 1 88 ? -4.012 -1.789 2.080 1.00 85.94 88 ILE A N 1
ATOM 686 C CA . ILE A 1 88 ? -4.555 -0.458 2.342 1.00 85.94 88 ILE A CA 1
ATOM 687 C C . ILE A 1 88 ? -4.969 -0.406 3.805 1.00 85.94 88 ILE A C 1
ATOM 689 O O . ILE A 1 88 ? -5.776 -1.223 4.245 1.00 85.94 88 ILE A O 1
ATOM 693 N N . VAL A 1 89 ? -4.400 0.540 4.540 1.00 84.38 89 VAL A N 1
ATOM 694 C CA . VAL A 1 89 ? -4.666 0.811 5.947 1.00 84.38 89 VAL A CA 1
ATOM 695 C C . VAL A 1 89 ? -5.536 2.057 6.027 1.00 84.38 89 VAL A C 1
ATOM 697 O O . VAL A 1 89 ? -5.133 3.118 5.563 1.00 84.38 89 VAL A O 1
ATOM 700 N N . SER A 1 90 ? -6.739 1.920 6.575 1.00 77.50 90 SER A N 1
ATOM 701 C CA . SER A 1 90 ? -7.697 3.019 6.737 1.00 77.50 90 SER A CA 1
ATOM 702 C C . SER A 1 90 ? -8.751 2.627 7.784 1.00 77.50 90 SER A C 1
ATOM 704 O O . SER A 1 90 ? -8.850 1.459 8.180 1.00 77.50 90 SER A O 1
ATOM 706 N N . GLU A 1 91 ? -9.502 3.604 8.293 1.00 75.00 91 GLU A N 1
ATOM 707 C CA . GLU A 1 91 ? -10.580 3.364 9.253 1.00 75.00 91 GLU A CA 1
ATOM 708 C C . GLU A 1 91 ? -11.752 2.604 8.602 1.00 75.00 91 GLU A C 1
ATOM 710 O O . GLU A 1 91 ? -12.034 2.707 7.406 1.00 75.00 91 GLU A O 1
ATOM 715 N N . LYS A 1 92 ? -12.470 1.802 9.397 1.00 64.94 92 LYS A N 1
ATOM 716 C CA . LYS A 1 92 ? -13.474 0.840 8.896 1.00 64.94 92 LYS A CA 1
ATOM 717 C C . LYS A 1 92 ? -14.599 1.461 8.061 1.00 64.94 92 LYS A C 1
ATOM 719 O O . LYS A 1 92 ? -15.137 0.784 7.183 1.00 64.94 92 LYS A O 1
ATOM 724 N N . GLU A 1 93 ? -14.953 2.706 8.342 1.00 66.25 93 GLU A N 1
ATOM 725 C CA . GLU A 1 93 ? -16.027 3.449 7.675 1.00 66.25 93 GLU A CA 1
ATOM 726 C C . GLU A 1 93 ? -15.597 3.932 6.280 1.00 66.25 93 GLU A C 1
ATOM 728 O O . GLU A 1 93 ? -16.320 3.727 5.304 1.00 66.25 93 GLU A O 1
ATOM 733 N N . GLU A 1 94 ? -14.371 4.438 6.151 1.00 67.69 94 GLU A N 1
ATOM 734 C CA . GLU A 1 94 ? -13.765 4.864 4.881 1.00 67.69 94 GLU A CA 1
ATOM 735 C C . GLU A 1 94 ? -13.586 3.688 3.908 1.00 67.69 94 GLU A C 1
ATOM 737 O O . GLU A 1 94 ? 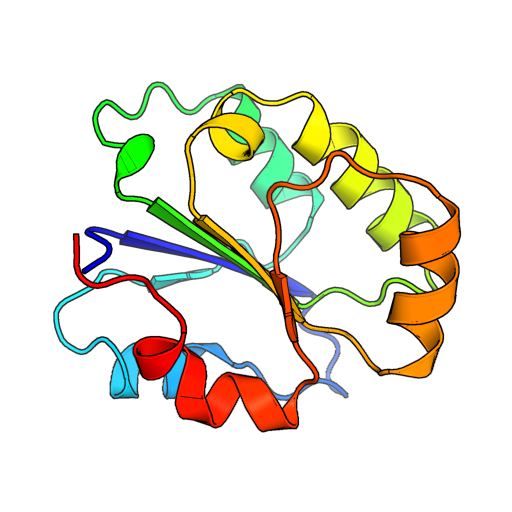-13.847 3.788 2.705 1.00 67.69 94 GLU A O 1
ATOM 742 N N . MET A 1 95 ? -13.227 2.517 4.442 1.00 63.72 95 MET A N 1
ATOM 743 C CA . MET A 1 95 ? -13.076 1.293 3.653 1.00 63.72 95 MET A CA 1
ATOM 744 C C . MET A 1 95 ? -14.388 0.830 2.994 1.00 63.72 95 MET A C 1
ATOM 746 O O . MET A 1 95 ? -14.343 0.147 1.968 1.00 63.72 95 MET A O 1
ATOM 750 N N . GLN A 1 96 ? -15.561 1.167 3.545 1.00 62.81 96 GLN A N 1
ATOM 751 C CA . GLN A 1 96 ? -16.849 0.807 2.933 1.00 62.81 96 GLN A CA 1
ATOM 752 C C . GLN A 1 96 ? -17.159 1.657 1.697 1.00 62.81 96 GLN A C 1
ATOM 754 O O . GLN A 1 96 ? -17.638 1.113 0.699 1.00 62.81 96 GLN A O 1
ATOM 759 N N . ALA A 1 97 ? -16.818 2.948 1.726 1.00 60.59 97 ALA A N 1
ATOM 760 C CA . ALA A 1 97 ? -17.004 3.857 0.596 1.00 60.59 97 ALA A CA 1
ATOM 761 C C . ALA A 1 97 ? -16.163 3.432 -0.622 1.00 60.59 97 ALA A C 1
ATOM 763 O O . ALA A 1 97 ? -16.655 3.410 -1.749 1.00 60.59 97 ALA A O 1
ATOM 764 N N . LEU A 1 98 ? -14.923 2.987 -0.397 1.00 62.41 98 LEU A N 1
ATOM 765 C CA . LEU A 1 98 ? -14.046 2.504 -1.469 1.00 62.41 98 LEU A CA 1
ATOM 766 C C . LEU A 1 98 ? -14.373 1.096 -1.972 1.00 62.41 98 LEU A C 1
ATOM 768 O O . LEU A 1 98 ? -14.176 0.811 -3.153 1.00 62.41 98 LEU A O 1
ATOM 772 N N . LYS A 1 99 ? -14.888 0.200 -1.119 1.00 59.25 99 LYS A N 1
ATOM 773 C CA . LYS A 1 99 ? -15.358 -1.126 -1.567 1.00 59.25 99 LYS A CA 1
ATOM 774 C C . LYS A 1 99 ? -16.530 -1.020 -2.543 1.00 59.25 99 LYS A C 1
ATOM 776 O O . LYS A 1 99 ? -16.622 -1.842 -3.453 1.00 59.25 99 LYS A O 1
ATOM 781 N N . ALA A 1 100 ? -17.382 -0.005 -2.393 1.00 50.09 100 ALA A N 1
ATOM 782 C CA . ALA A 1 100 ? -18.445 0.291 -3.352 1.00 50.09 100 ALA A CA 1
ATOM 783 C C . ALA A 1 100 ? -17.899 0.763 -4.716 1.00 50.09 100 ALA A C 1
ATOM 785 O O . ALA A 1 100 ? -18.526 0.509 -5.741 1.00 50.09 100 ALA A O 1
ATOM 786 N N . ALA A 1 101 ? -16.706 1.371 -4.745 1.00 51.94 101 ALA A N 1
ATOM 787 C CA . ALA A 1 101 ? -16.063 1.899 -5.951 1.00 51.94 101 ALA A CA 1
ATOM 788 C C . ALA A 1 101 ? -15.337 0.845 -6.824 1.00 51.94 101 ALA A C 1
ATOM 790 O O . ALA A 1 101 ? -14.688 1.214 -7.796 1.00 51.94 101 ALA A O 1
ATOM 791 N N . GLN A 1 102 ? -15.447 -0.458 -6.517 1.00 53.75 102 GLN A N 1
ATOM 792 C CA . GLN A 1 102 ? -14.939 -1.571 -7.347 1.00 53.75 102 GLN A CA 1
ATOM 793 C C . GLN A 1 102 ? -13.497 -1.402 -7.874 1.00 53.75 102 GLN A C 1
ATOM 795 O O . GLN A 1 102 ? -13.195 -1.679 -9.036 1.00 53.75 102 GLN A O 1
ATOM 800 N N . LEU A 1 103 ? -12.557 -1.007 -7.016 1.00 57.25 103 LEU A N 1
ATOM 801 C CA . LEU A 1 103 ? -11.141 -1.184 -7.336 1.00 57.25 103 LEU A CA 1
ATOM 802 C C . LEU A 1 103 ? -10.852 -2.689 -7.474 1.00 57.25 103 LEU A C 1
ATOM 804 O O . LEU A 1 103 ? -11.288 -3.494 -6.650 1.00 57.25 103 LEU A O 1
ATOM 808 N N . ASN A 1 104 ? -10.161 -3.070 -8.550 1.00 51.53 104 ASN A N 1
ATOM 809 C CA . ASN A 1 104 ? -9.887 -4.462 -8.913 1.00 51.53 104 ASN A CA 1
ATOM 810 C C . ASN A 1 104 ? -9.373 -5.291 -7.715 1.00 51.53 104 ASN A C 1
ATOM 812 O O . ASN A 1 104 ? -8.510 -4.861 -6.962 1.00 51.53 104 ASN A O 1
ATOM 816 N N . GLN A 1 105 ? -9.896 -6.509 -7.574 1.00 55.81 105 GLN A N 1
ATOM 817 C CA . GLN A 1 105 ? -9.908 -7.390 -6.389 1.00 55.81 105 GLN A CA 1
ATOM 818 C C . GLN A 1 105 ? -8.545 -7.863 -5.803 1.00 55.81 105 GLN A C 1
ATOM 820 O O . GLN A 1 105 ? -8.504 -8.878 -5.111 1.00 55.81 105 GLN A O 1
ATOM 825 N N . LYS A 1 106 ? -7.412 -7.198 -6.064 1.00 64.06 106 LYS A N 1
ATOM 826 C CA . LYS A 1 106 ? -6.060 -7.686 -5.708 1.00 64.06 106 LYS A CA 1
ATOM 827 C C . LYS A 1 106 ? -5.421 -7.082 -4.452 1.00 64.06 106 LYS A C 1
ATOM 829 O O . LYS A 1 106 ? -4.255 -7.357 -4.181 1.00 64.06 106 LYS A O 1
ATOM 834 N N . PHE A 1 107 ? -6.144 -6.293 -3.671 1.00 73.62 107 PHE A N 1
ATOM 835 C CA . PHE A 1 107 ? -5.603 -5.660 -2.468 1.00 73.62 107 PHE A CA 1
ATOM 836 C C . PHE A 1 107 ? -6.394 -6.059 -1.225 1.00 73.62 107 PHE A C 1
ATOM 838 O O . PHE A 1 107 ? -7.577 -6.400 -1.296 1.00 73.62 107 PHE A O 1
ATOM 845 N N . GLN A 1 108 ? -5.724 -6.026 -0.077 1.00 80.81 108 GLN A N 1
ATOM 846 C CA . GLN A 1 108 ? -6.332 -6.336 1.209 1.00 80.81 108 GLN A CA 1
ATOM 847 C C . GLN A 1 108 ? -6.473 -5.061 2.038 1.00 80.81 108 GLN A C 1
ATOM 849 O O . GLN A 1 108 ? -5.511 -4.335 2.285 1.00 80.81 108 GLN A O 1
ATOM 854 N N . PHE A 1 109 ? -7.703 -4.801 2.458 1.00 81.19 109 PHE A N 1
ATOM 855 C CA . PHE A 1 109 ? -8.042 -3.734 3.386 1.00 81.19 109 PHE A CA 1
ATOM 856 C C . PHE A 1 109 ? -7.756 -4.172 4.821 1.00 81.19 109 PHE A C 1
ATOM 858 O O . PHE A 1 109 ? -8.214 -5.239 5.236 1.00 81.19 109 PHE A O 1
ATOM 865 N N . LEU A 1 110 ? -7.046 -3.334 5.567 1.00 81.38 110 LEU A N 1
ATOM 866 C CA . LEU A 1 110 ? -6.690 -3.550 6.959 1.00 81.38 110 LEU A CA 1
ATOM 867 C C . LEU A 1 110 ? -7.154 -2.368 7.803 1.00 81.38 110 LEU A C 1
ATOM 869 O O . LEU A 1 110 ? -6.812 -1.220 7.536 1.00 81.38 110 LEU A O 1
ATOM 873 N N . ASP A 1 111 ? -7.866 -2.672 8.880 1.00 80.00 111 ASP A N 1
ATOM 874 C CA . ASP A 1 111 ? -8.011 -1.739 9.991 1.00 80.00 111 ASP A CA 1
ATOM 875 C C . ASP A 1 111 ? -6.623 -1.451 10.597 1.00 80.00 111 ASP A C 1
ATOM 877 O O . ASP A 1 111 ? -5.757 -2.337 10.648 1.00 80.00 111 ASP A O 1
ATOM 881 N N . ARG A 1 112 ? -6.400 -0.232 11.101 1.00 76.75 112 ARG A N 1
ATOM 882 C CA . ARG A 1 112 ? -5.123 0.177 11.710 1.00 76.75 112 ARG A CA 1
ATOM 883 C C . ARG A 1 112 ? -4.666 -0.780 12.823 1.00 76.75 112 ARG A C 1
ATOM 885 O O . ARG A 1 112 ? -3.469 -1.036 12.962 1.00 76.75 112 ARG A O 1
ATOM 892 N N . LYS A 1 113 ? -5.585 -1.404 13.570 1.00 79.31 113 LYS A N 1
ATOM 893 C CA . LYS A 1 113 ? -5.263 -2.431 14.583 1.00 79.31 113 LYS A CA 1
ATOM 894 C C . LYS A 1 113 ? -4.729 -3.728 13.970 1.00 79.31 113 LYS A C 1
ATOM 896 O O . LYS A 1 113 ? -3.907 -4.403 14.587 1.00 79.31 113 LYS A O 1
ATOM 901 N N . GLN A 1 114 ? -5.159 -4.082 12.759 1.00 82.94 114 GLN A N 1
ATOM 902 C CA . GLN A 1 114 ? -4.711 -5.291 12.058 1.00 82.94 114 GLN A CA 1
ATOM 903 C C . GLN A 1 114 ? -3.279 -5.162 11.522 1.00 82.94 114 GLN A C 1
ATOM 905 O O . GLN A 1 114 ? -2.603 -6.179 11.353 1.00 82.94 114 GLN A O 1
ATOM 910 N N . VAL A 1 115 ? -2.769 -3.934 11.355 1.00 82.94 115 VAL A N 1
ATOM 911 C CA . VAL A 1 115 ? -1.374 -3.660 10.958 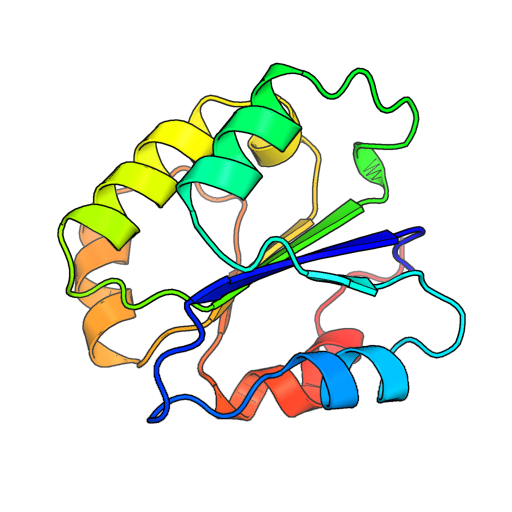1.00 82.94 115 VAL A CA 1
ATOM 912 C C . VAL A 1 115 ? -0.373 -4.347 11.893 1.00 82.94 115 VAL A C 1
ATOM 914 O O . VAL A 1 115 ? 0.684 -4.800 11.451 1.00 82.94 115 VAL A O 1
ATOM 917 N N . GLN A 1 116 ? -0.726 -4.527 13.173 1.00 83.12 116 GLN A N 1
ATOM 918 C CA . GLN A 1 116 ? 0.095 -5.223 14.175 1.00 83.12 116 GLN A CA 1
ATOM 919 C C . GLN A 1 116 ? 0.436 -6.675 13.811 1.00 83.12 116 GLN A C 1
ATOM 921 O O . GLN A 1 116 ? 1.374 -7.239 14.371 1.00 83.12 116 GLN A O 1
ATOM 926 N N . LYS A 1 117 ? -0.310 -7.285 12.883 1.00 84.00 117 LYS A N 1
ATOM 927 C CA . LYS A 1 117 ? -0.144 -8.682 12.463 1.00 84.00 117 LYS A CA 1
ATOM 928 C C . LYS A 1 117 ? -0.009 -8.835 10.944 1.00 84.00 117 LYS A C 1
ATOM 930 O O . LYS A 1 117 ? -0.280 -9.913 10.426 1.00 84.00 117 LYS A O 1
ATOM 935 N N . ILE A 1 118 ? 0.432 -7.794 10.229 1.00 84.56 118 ILE A N 1
ATOM 936 C CA . ILE A 1 118 ? 0.599 -7.827 8.763 1.00 84.56 118 ILE A CA 1
ATOM 937 C C . ILE A 1 118 ? 1.463 -8.999 8.289 1.00 84.56 118 ILE A C 1
ATOM 939 O O . ILE A 1 118 ? 1.131 -9.611 7.279 1.00 84.56 118 ILE A O 1
ATOM 943 N N . HIS A 1 119 ? 2.531 -9.361 9.010 1.00 82.31 119 HIS A N 1
ATOM 944 C CA . HIS A 1 119 ? 3.388 -10.488 8.615 1.00 82.31 119 HIS A CA 1
ATOM 945 C C . HIS A 1 119 ? 2.624 -11.815 8.487 1.00 82.31 119 HIS A C 1
ATOM 947 O O . HIS A 1 119 ? 2.966 -12.628 7.636 1.00 82.31 119 HIS A O 1
ATOM 953 N N . ALA A 1 120 ? 1.574 -12.017 9.290 1.00 82.06 120 ALA A N 1
ATOM 954 C CA . ALA A 1 120 ? 0.752 -13.224 9.266 1.00 82.06 120 ALA A CA 1
ATOM 955 C C . ALA A 1 120 ? -0.259 -13.244 8.104 1.00 82.06 120 ALA A C 1
ATOM 957 O O . ALA A 1 120 ? -0.873 -14.276 7.848 1.00 82.06 120 ALA A O 1
ATOM 958 N N . LEU A 1 121 ? -0.450 -12.111 7.421 1.00 80.38 121 LEU A N 1
ATOM 959 C CA . LEU A 1 121 ? -1.397 -11.946 6.313 1.00 80.38 121 LEU A CA 1
ATOM 960 C C . LEU A 1 121 ? -0.729 -12.071 4.938 1.00 80.38 121 LEU A C 1
ATOM 962 O O . LEU A 1 121 ? -1.419 -12.141 3.923 1.00 80.38 121 LEU A O 1
ATOM 966 N N . ILE A 1 122 ? 0.606 -12.091 4.890 1.00 76.69 122 ILE A N 1
ATOM 967 C CA . ILE A 1 122 ? 1.352 -12.283 3.647 1.00 76.69 122 ILE A CA 1
ATOM 968 C C . ILE A 1 122 ? 1.434 -13.787 3.375 1.00 76.69 122 ILE A C 1
ATOM 970 O O . ILE A 1 122 ? 1.970 -14.514 4.214 1.00 76.69 122 ILE A O 1
ATOM 974 N N . PRO A 1 123 ? 0.935 -14.280 2.228 1.00 62.88 123 PRO A N 1
ATOM 975 C CA . PRO A 1 123 ? 1.045 -15.692 1.898 1.00 62.88 123 PRO A CA 1
ATOM 976 C C . PRO A 1 123 ? 2.518 -16.128 1.864 1.00 62.88 123 PRO A C 1
ATOM 978 O O . PRO A 1 123 ? 3.369 -15.470 1.257 1.00 62.88 123 PRO A O 1
ATOM 981 N N . ASN A 1 124 ? 2.811 -17.245 2.536 1.00 54.00 124 ASN A N 1
ATOM 982 C CA . ASN A 1 124 ? 4.101 -17.930 2.474 1.00 54.00 124 ASN A CA 1
ATOM 983 C C . ASN A 1 124 ? 4.208 -18.646 1.122 1.00 54.00 124 ASN A C 1
ATOM 985 O O . ASN A 1 124 ? 3.986 -19.851 1.045 1.00 54.00 124 ASN A O 1
ATOM 989 N N . ASN A 1 125 ? 4.476 -17.888 0.062 1.00 47.94 125 ASN A N 1
ATOM 990 C CA . ASN A 1 125 ? 4.925 -18.453 -1.208 1.00 47.94 125 ASN A CA 1
ATOM 991 C C . ASN A 1 125 ? 6.433 -18.694 -1.163 1.00 47.94 125 ASN A C 1
ATOM 993 O O . ASN A 1 125 ? 7.153 -17.777 -0.689 1.00 47.94 125 ASN A O 1
#

Sequence (125 aa):
MPSHIILIENNTSQQQSIKPLLRFQFPNTAVRSMGSDMKALNFFAQSTDQDIGKTLVIIDLDLSSLEGIGFIETFSRTAHYKTCSVFIVSEKEEMQALKAAQLNQKFQFLDRKQVQKIHALIPNN

pLDDT: mean 79.37, std 11.53, range [47.94, 92.94]